Protein AF-A0A2E3K9A1-F1 (afdb_monomer_lite)

Secondary structure (DSSP, 8-state):
----HHHHHHHHS--TTS-HHHHHHHHHHHHHSHHHHHHHHHHHHHHHHHT---HHHHHHHHHHHHHHHHHTT-HHHHHHHHHHHHHHTTSS----------HHHHHHHHHHTT-

Foldseek 3Di:
DDPDLLVVQVVVDVCVVPDSVVSNVVSVVQCPPPVSVVVVVVVVVVVCVVVVCDLVNLLVVLVVQLVVCVVVVNVVSNVVSVVVNCVSVVVDDDDDDDPPPPPVVVVVVVVVVVD

Radius of gyration: 26.77 Å; chains: 1; bounding box: 48×58×58 Å

Structure (mmCIF, N/CA/C/O backbone):
data_AF-A0A2E3K9A1-F1
#
_entry.id   AF-A0A2E3K9A1-F1
#
loop_
_atom_site.group_PDB
_atom_site.id
_atom_site.type_symbol
_atom_site.label_atom_id
_atom_site.label_alt_id
_atom_site.label_comp_id
_atom_site.label_asym_id
_atom_site.label_entity_id
_atom_site.label_seq_id
_atom_site.pdbx_PDB_ins_code
_atom_site.Cartn_x
_atom_site.Cartn_y
_atom_site.Cartn_z
_atom_site.occupancy
_atom_site.B_iso_or_equiv
_atom_site.auth_seq_id
_atom_site.auth_comp_id
_atom_site.auth_asym_id
_atom_site.auth_atom_id
_atom_site.pdbx_PDB_model_num
ATOM 1 N N . MET A 1 1 ? -2.406 10.581 10.214 1.00 40.94 1 MET A N 1
ATOM 2 C CA . MET A 1 1 ? -3.550 10.561 11.155 1.00 40.94 1 MET A CA 1
ATOM 3 C C . MET A 1 1 ? -3.135 9.744 12.370 1.00 40.94 1 MET A C 1
ATOM 5 O O . MET A 1 1 ? -2.708 8.612 12.194 1.00 40.94 1 MET A O 1
ATOM 9 N N . SER A 1 2 ? -3.150 10.335 13.566 1.00 47.53 2 SER A N 1
ATOM 10 C CA . SER A 1 2 ? -2.743 9.660 14.808 1.00 47.53 2 SER A CA 1
ATOM 11 C C . SER A 1 2 ? -3.657 8.459 15.078 1.00 47.53 2 SER A C 1
ATOM 13 O O . SER A 1 2 ? -4.855 8.632 15.279 1.00 47.53 2 SER A O 1
ATOM 15 N N . GLY A 1 3 ? -3.100 7.243 15.084 1.00 62.97 3 GLY A N 1
ATOM 16 C CA . GLY A 1 3 ? -3.815 5.988 15.362 1.00 62.97 3 GLY A CA 1
ATOM 17 C C . GLY A 1 3 ? -4.190 5.782 16.836 1.00 62.97 3 GLY A C 1
ATOM 18 O O . GLY A 1 3 ? -4.457 4.658 17.249 1.00 62.97 3 GLY A O 1
ATOM 19 N N . ASN A 1 4 ? -4.173 6.842 17.649 1.00 80.19 4 ASN A N 1
ATOM 20 C CA . ASN A 1 4 ? -4.469 6.773 19.074 1.00 80.19 4 ASN A CA 1
ATOM 21 C C . ASN A 1 4 ? -5.933 7.153 19.344 1.00 80.19 4 ASN A C 1
ATOM 23 O O . ASN A 1 4 ? -6.317 8.317 19.205 1.00 80.19 4 ASN A O 1
ATOM 27 N N . ALA A 1 5 ? -6.724 6.185 19.811 1.00 81.31 5 ALA A N 1
ATOM 28 C CA . ALA A 1 5 ? -8.143 6.342 20.134 1.00 81.31 5 ALA A CA 1
ATOM 29 C C . ALA A 1 5 ? -8.436 7.524 21.073 1.00 81.31 5 ALA A C 1
ATOM 31 O O . ALA A 1 5 ? -9.435 8.223 20.920 1.00 81.31 5 ALA A O 1
ATOM 32 N N . SER A 1 6 ? -7.543 7.790 22.024 1.00 82.75 6 SER A N 1
ATOM 33 C CA . SER A 1 6 ? -7.703 8.885 22.982 1.00 82.75 6 SER A CA 1
ATOM 34 C C . SER A 1 6 ? -7.407 10.249 22.373 1.00 82.75 6 SER A C 1
ATOM 36 O O . SER A 1 6 ? -7.994 11.239 22.797 1.00 82.75 6 SER A O 1
ATOM 38 N N . SER A 1 7 ? -6.555 10.308 21.344 1.00 82.31 7 SER A N 1
ATOM 39 C CA . SER A 1 7 ? -6.368 11.533 20.559 1.00 82.31 7 SER A CA 1
ATOM 40 C C . SER A 1 7 ? -7.602 11.843 19.710 1.00 82.31 7 SER A C 1
ATOM 42 O O . SER A 1 7 ? -8.044 12.986 19.677 1.00 82.31 7 SER A O 1
ATOM 44 N N . SER A 1 8 ? -8.222 10.818 19.114 1.00 84.00 8 SER A N 1
ATOM 45 C CA . SER A 1 8 ? -9.474 10.967 18.365 1.00 84.00 8 SER A CA 1
ATOM 46 C C . SER A 1 8 ? -10.631 11.389 19.270 1.00 84.00 8 SER A C 1
ATOM 48 O O . SER A 1 8 ? -11.434 12.225 18.876 1.00 84.00 8 SER A O 1
ATOM 50 N N . TYR A 1 9 ? -10.688 10.863 20.498 1.00 84.88 9 TYR A N 1
ATOM 51 C CA . TYR A 1 9 ? -11.693 11.262 21.483 1.00 84.88 9 TYR A CA 1
ATOM 52 C C . TYR A 1 9 ? -11.583 12.746 21.856 1.00 84.88 9 TYR A C 1
ATOM 54 O O . TYR A 1 9 ? -12.587 13.447 21.825 1.00 84.88 9 TYR A O 1
ATOM 62 N N . ARG A 1 10 ? -10.370 13.242 22.148 1.00 87.75 10 ARG A N 1
ATOM 63 C CA . ARG A 1 10 ? -10.131 14.668 22.458 1.00 87.75 10 ARG A CA 1
ATOM 64 C C . ARG A 1 10 ? -10.454 15.601 21.294 1.00 87.75 10 ARG A C 1
ATOM 66 O O . ARG A 1 10 ? -10.823 16.738 21.523 1.00 87.75 10 ARG A O 1
ATOM 73 N N . ALA A 1 11 ? -10.277 15.136 20.059 1.00 85.69 11 ALA A N 1
ATOM 74 C CA . ALA A 1 11 ? -10.590 15.931 18.877 1.00 85.69 11 ALA A CA 1
ATOM 75 C C . ALA A 1 11 ? -12.101 16.009 18.596 1.00 85.69 11 ALA A C 1
ATOM 77 O O . ALA A 1 11 ? -12.556 16.968 17.984 1.00 85.69 11 ALA A O 1
ATOM 78 N N . ALA A 1 12 ? -12.868 14.991 18.999 1.00 85.44 12 ALA A N 1
ATOM 79 C CA . ALA A 1 12 ? -14.300 14.894 18.719 1.00 85.44 12 ALA A CA 1
ATOM 80 C C . ALA A 1 12 ? -15.191 15.438 19.849 1.00 85.44 12 ALA A C 1
ATOM 82 O O . ALA A 1 12 ? -16.342 15.785 19.595 1.00 85.44 12 ALA A O 1
ATOM 83 N N . TYR A 1 13 ? -14.681 15.486 21.081 1.00 83.12 13 TYR A N 1
ATOM 84 C CA . TYR A 1 13 ? -15.419 15.906 22.269 1.00 83.12 13 TYR A CA 1
ATOM 85 C C . TYR A 1 13 ? -14.639 16.963 23.043 1.00 83.12 13 TYR A C 1
ATOM 87 O O . TYR A 1 13 ? -13.414 16.882 23.127 1.00 83.12 13 TYR A O 1
ATOM 95 N N . ASP A 1 14 ? -15.359 17.891 23.674 1.00 82.38 14 ASP A N 1
ATOM 96 C CA . ASP A 1 14 ? -14.768 18.818 24.637 1.00 82.38 14 ASP A CA 1
ATOM 97 C C . ASP A 1 14 ? -14.258 18.037 25.860 1.00 82.38 14 ASP A C 1
ATOM 99 O O . ASP A 1 14 ? -15.018 17.580 26.717 1.00 82.38 14 ASP A O 1
ATOM 103 N N . ALA A 1 15 ? -12.949 17.801 25.871 1.00 83.81 15 ALA A N 1
ATOM 104 C CA . ALA A 1 15 ? -12.254 16.990 26.858 1.00 83.81 15 ALA A CA 1
ATOM 105 C C . ALA A 1 15 ? -11.214 17.801 27.647 1.00 83.81 15 ALA A C 1
ATOM 107 O O . ALA A 1 15 ? -10.395 17.197 28.344 1.00 83.81 15 ALA A O 1
ATOM 108 N N . GLU A 1 16 ? -11.231 19.138 27.554 1.00 79.62 16 GLU A N 1
ATOM 109 C CA . GLU A 1 16 ? -10.226 20.019 28.172 1.00 79.62 16 GLU A CA 1
ATOM 110 C C . GLU A 1 16 ? -10.180 19.867 29.698 1.00 79.62 16 GLU A C 1
ATOM 112 O O . GLU A 1 16 ? -9.107 19.837 30.297 1.00 79.62 16 GLU A O 1
ATOM 117 N N . ASN A 1 17 ? -11.341 19.649 30.318 1.00 85.44 17 ASN A N 1
ATOM 118 C CA . ASN A 1 17 ? -11.478 19.465 31.765 1.00 85.44 17 ASN A CA 1
ATOM 119 C C . ASN A 1 17 ? -11.505 17.986 32.206 1.00 85.44 17 ASN A C 1
ATOM 121 O O . ASN A 1 17 ? -11.736 17.680 33.378 1.00 85.44 17 ASN A O 1
ATOM 125 N N . MET A 1 18 ? -11.293 17.033 31.289 1.00 87.12 18 MET A N 1
ATOM 126 C CA . MET A 1 18 ? -11.345 15.601 31.598 1.00 87.12 18 MET A CA 1
ATOM 127 C C . MET A 1 18 ? -9.966 15.042 31.966 1.00 87.12 18 MET A C 1
ATOM 129 O O . MET A 1 18 ? -8.966 15.265 31.287 1.00 87.12 18 MET A O 1
ATOM 133 N N . LYS A 1 19 ? -9.910 14.198 33.004 1.00 89.38 19 LYS A N 1
ATOM 134 C CA . LYS A 1 19 ? -8.691 13.446 33.345 1.00 89.38 19 LYS A CA 1
ATOM 135 C C . LYS A 1 19 ? -8.319 12.481 32.214 1.00 89.38 19 LYS A C 1
ATOM 137 O O . LYS A 1 19 ? -9.185 11.819 31.637 1.00 89.38 19 LYS A O 1
ATOM 142 N N . ALA A 1 20 ? -7.019 12.313 31.962 1.00 86.25 20 ALA A N 1
ATOM 143 C CA . ALA A 1 20 ? -6.515 11.424 30.910 1.00 86.25 20 ALA A CA 1
ATOM 144 C C . ALA A 1 20 ? -7.041 9.982 31.036 1.00 86.25 20 ALA A C 1
ATOM 146 O O . ALA A 1 20 ? -7.449 9.393 30.038 1.00 86.25 20 ALA A O 1
ATOM 147 N N . SER A 1 21 ? -7.114 9.435 32.255 1.00 87.88 21 SER A N 1
ATOM 148 C CA . SER A 1 21 ? -7.667 8.096 32.510 1.00 87.88 21 SER A CA 1
ATOM 149 C C . SER A 1 21 ? -9.133 7.970 32.086 1.00 87.88 21 SER A C 1
ATOM 151 O O . SER A 1 21 ? -9.529 6.958 31.512 1.00 87.88 21 SER A O 1
ATOM 153 N N . THR A 1 22 ? -9.937 9.014 32.303 1.00 86.94 22 THR A N 1
ATOM 154 C CA . THR A 1 22 ? -11.344 9.052 31.886 1.00 86.94 22 THR A CA 1
ATOM 155 C C . THR A 1 22 ? -11.459 9.086 30.365 1.00 86.94 22 THR A C 1
ATOM 157 O O . THR A 1 22 ? -12.246 8.333 29.800 1.00 86.94 22 THR A O 1
ATOM 160 N N . ILE A 1 23 ? -10.627 9.888 29.693 1.00 88.50 23 ILE A N 1
ATOM 161 C CA . ILE A 1 23 ? -10.561 9.947 28.225 1.00 88.50 23 ILE A CA 1
ATOM 162 C C . ILE A 1 23 ? -10.202 8.574 27.641 1.00 88.50 23 ILE A C 1
ATOM 164 O O . ILE A 1 23 ? -10.839 8.125 26.691 1.00 88.50 23 ILE A O 1
ATOM 168 N N . HIS A 1 24 ? -9.213 7.880 28.215 1.00 88.25 24 HIS A N 1
ATOM 169 C CA . HIS A 1 24 ? -8.834 6.531 27.784 1.00 88.25 24 HIS A CA 1
ATOM 170 C C . HIS A 1 24 ? -9.993 5.533 27.929 1.00 88.25 24 HIS A C 1
ATOM 172 O O . HIS A 1 24 ? -10.315 4.835 26.966 1.00 88.25 24 HIS A O 1
ATOM 178 N N . SER A 1 25 ? -10.665 5.506 29.085 1.00 88.44 25 SER A N 1
ATOM 179 C CA . SER A 1 25 ? -11.804 4.610 29.322 1.00 88.44 25 SER A CA 1
ATOM 180 C C . SER A 1 25 ? -12.978 4.889 28.382 1.00 88.44 25 SER A C 1
ATOM 182 O O . SER A 1 25 ? -13.527 3.954 27.801 1.00 88.44 25 SER A 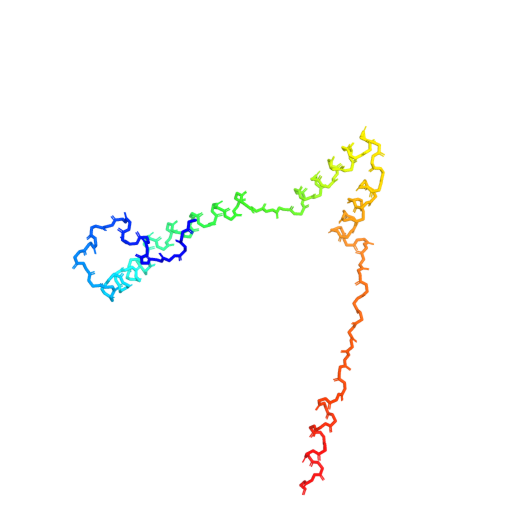O 1
ATOM 184 N N . ARG A 1 26 ? -13.333 6.163 28.172 1.00 87.50 26 ARG A N 1
ATOM 185 C CA . ARG A 1 26 ? -14.433 6.558 27.277 1.00 87.50 26 ARG A CA 1
ATOM 186 C C . ARG A 1 26 ? -14.123 6.286 25.809 1.00 87.50 26 ARG A C 1
ATOM 188 O O . ARG A 1 26 ? -14.980 5.787 25.084 1.00 87.50 26 ARG A O 1
ATOM 195 N N . ALA A 1 27 ? -12.889 6.535 25.375 1.00 86.75 27 ALA A N 1
ATOM 196 C CA . ALA A 1 27 ? -12.446 6.183 24.029 1.00 86.75 27 ALA A CA 1
ATOM 197 C C . ALA A 1 27 ? -12.544 4.667 23.782 1.00 86.75 27 ALA A C 1
ATOM 199 O O . ALA A 1 27 ? -13.025 4.235 22.735 1.00 86.75 27 ALA A O 1
ATOM 200 N N . HIS A 1 28 ? -12.138 3.852 24.761 1.00 87.75 28 HIS A N 1
ATOM 201 C CA . HIS A 1 28 ? -12.240 2.392 24.683 1.00 87.75 28 HIS A CA 1
ATOM 202 C C . HIS A 1 28 ? -13.691 1.902 24.648 1.00 87.75 28 HIS A C 1
ATOM 204 O O . HIS A 1 28 ? -14.031 1.009 23.873 1.00 87.75 28 HIS A O 1
ATOM 210 N N . GLU A 1 29 ? -14.558 2.503 25.461 1.00 89.62 29 GLU A N 1
ATOM 211 C CA . GLU A 1 29 ? -15.995 2.219 25.485 1.00 89.62 29 GLU A CA 1
ATOM 212 C C . GLU A 1 29 ? -16.646 2.493 24.118 1.00 89.62 29 GLU A C 1
ATOM 214 O O . GLU A 1 29 ? -17.326 1.624 23.566 1.00 89.62 29 GLU A O 1
ATOM 219 N N . LEU A 1 30 ? -16.354 3.648 23.511 1.00 87.75 30 LEU A N 1
ATOM 220 C CA . LEU A 1 30 ? -16.858 4.007 22.182 1.00 87.75 30 LEU A CA 1
ATOM 221 C C . LEU A 1 30 ? -16.380 3.047 21.089 1.00 87.75 30 LEU A C 1
ATOM 223 O O . LEU A 1 30 ? -17.168 2.657 20.229 1.00 87.75 30 LEU A O 1
ATOM 227 N N . LEU A 1 31 ? -15.122 2.603 21.134 1.00 85.81 31 LEU A N 1
ATOM 228 C CA . LEU A 1 31 ? -14.616 1.614 20.177 1.00 85.81 31 LEU A CA 1
ATOM 229 C C . LEU A 1 31 ? -15.298 0.244 20.309 1.00 85.81 31 LEU A C 1
ATOM 231 O O . LEU A 1 31 ? -15.406 -0.495 19.327 1.00 85.81 31 LEU A O 1
ATOM 235 N N . LYS A 1 32 ? -15.781 -0.109 21.505 1.00 86.62 32 LYS A N 1
ATOM 236 C CA . LYS A 1 32 ? -16.538 -1.348 21.738 1.00 86.62 32 LYS A CA 1
ATOM 237 C C . LYS A 1 32 ? -17.992 -1.255 21.291 1.00 86.62 32 LYS A C 1
ATOM 239 O O . LYS A 1 32 ? -18.616 -2.299 21.080 1.00 86.62 32 LYS A O 1
ATOM 244 N N . HIS A 1 33 ? -18.519 -0.046 21.114 1.00 90.88 33 HIS A N 1
ATOM 245 C CA . HIS A 1 33 ? -19.890 0.164 20.684 1.00 90.88 33 HIS A CA 1
ATOM 246 C C . HIS A 1 33 ? -20.121 -0.436 19.288 1.00 90.88 33 HIS A C 1
ATOM 248 O O . HIS A 1 33 ? -19.440 -0.095 18.317 1.00 90.88 33 HIS A O 1
ATOM 254 N N . GLY A 1 34 ? -21.102 -1.337 19.173 1.00 87.25 34 GLY A N 1
ATOM 255 C CA . GLY A 1 34 ? -21.286 -2.175 17.982 1.00 87.25 34 GLY A CA 1
ATOM 256 C C . GLY A 1 34 ? -21.407 -1.382 16.677 1.00 87.25 34 GLY A C 1
ATOM 257 O O . GLY A 1 34 ? -20.746 -1.717 15.696 1.00 87.25 34 GLY A O 1
ATOM 258 N N . LYS A 1 35 ? -22.172 -0.282 16.682 1.00 89.50 35 LYS A N 1
ATOM 259 C CA . LYS A 1 35 ? -22.357 0.584 15.501 1.00 89.50 35 LYS A CA 1
ATOM 260 C C . LYS A 1 35 ? -21.053 1.255 15.052 1.00 89.50 35 LYS A C 1
ATOM 262 O O . LYS A 1 35 ? -20.754 1.280 13.861 1.00 89.50 35 LYS A O 1
ATOM 267 N N . ILE A 1 36 ? -20.261 1.751 16.006 1.00 86.44 36 ILE A N 1
ATOM 268 C CA . ILE A 1 36 ? -18.987 2.433 15.734 1.00 86.44 36 ILE A CA 1
ATOM 269 C C . ILE A 1 36 ? -17.983 1.427 15.180 1.00 86.44 36 ILE A C 1
ATOM 271 O O . ILE A 1 36 ? -17.342 1.686 14.166 1.00 86.44 36 ILE A O 1
ATOM 275 N N . ARG A 1 37 ? -17.908 0.240 15.785 1.00 86.88 37 ARG A N 1
ATOM 276 C CA . ARG A 1 37 ? -17.016 -0.832 15.338 1.00 86.88 37 ARG A CA 1
ATOM 277 C C . ARG A 1 37 ? -17.317 -1.293 13.912 1.00 86.88 37 ARG A C 1
ATOM 279 O O . ARG A 1 37 ? -16.388 -1.498 13.136 1.00 86.88 37 ARG A O 1
ATOM 286 N N . VAL A 1 38 ? -18.596 -1.441 13.556 1.00 90.69 38 VAL A N 1
ATOM 287 C CA . VAL A 1 38 ? -19.001 -1.796 12.186 1.00 90.69 38 VAL A CA 1
ATOM 288 C C . VAL A 1 38 ? -18.606 -0.694 11.205 1.00 90.69 38 VAL A C 1
ATOM 290 O O . VAL A 1 38 ? -17.986 -0.993 10.187 1.00 90.69 38 VAL A O 1
ATOM 293 N N . ARG A 1 39 ? -18.887 0.577 11.523 1.00 89.62 39 ARG A N 1
ATOM 294 C CA . ARG A 1 39 ? -18.529 1.696 10.640 1.00 89.62 39 ARG A CA 1
ATOM 295 C C . ARG A 1 39 ? -17.018 1.843 10.472 1.00 89.62 39 ARG A C 1
ATOM 297 O O . ARG A 1 39 ? -16.546 2.062 9.360 1.00 89.62 39 ARG A O 1
ATOM 304 N N . LEU A 1 40 ? -16.259 1.681 11.554 1.00 87.00 40 LEU A N 1
ATOM 305 C CA . LEU A 1 40 ? -14.800 1.720 11.518 1.00 87.00 40 LEU A CA 1
ATOM 306 C C . LEU A 1 40 ? -14.242 0.614 10.619 1.00 87.00 40 LEU A C 1
ATOM 308 O O . LEU A 1 40 ? -13.359 0.882 9.811 1.00 87.00 40 LEU A O 1
ATOM 312 N N . ARG A 1 41 ? -14.788 -0.604 10.710 1.00 86.06 41 ARG A N 1
ATOM 313 C CA . ARG A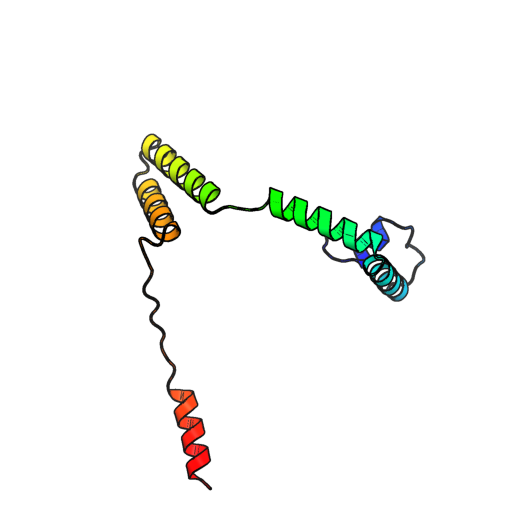 1 41 ? -14.397 -1.714 9.834 1.00 86.06 41 ARG A CA 1
ATOM 314 C C . ARG A 1 41 ? -14.685 -1.403 8.367 1.00 86.06 41 ARG A C 1
ATOM 316 O O . ARG A 1 41 ? -13.805 -1.599 7.544 1.00 86.06 41 ARG A O 1
ATOM 323 N N . GLN A 1 42 ? -15.863 -0.868 8.048 1.00 87.19 42 GLN A N 1
ATOM 324 C CA . GLN A 1 42 ? -16.200 -0.471 6.676 1.00 87.19 42 GLN A CA 1
ATOM 325 C C . GLN A 1 42 ? -15.208 0.552 6.116 1.00 87.19 42 GLN A C 1
ATOM 327 O O . GLN A 1 42 ? -14.683 0.347 5.032 1.00 87.19 42 GLN A O 1
ATOM 332 N N . LEU A 1 43 ? -14.888 1.604 6.877 1.00 86.25 43 LEU A N 1
ATOM 333 C CA . LEU A 1 43 ? -13.910 2.616 6.464 1.00 86.25 43 LEU A CA 1
ATOM 334 C C . LEU A 1 43 ? -12.503 2.031 6.295 1.00 86.25 43 LEU A C 1
ATOM 336 O O . LEU A 1 43 ? -11.784 2.392 5.364 1.00 86.25 43 LEU A O 1
ATOM 340 N N . GLN A 1 44 ? -12.099 1.123 7.187 1.00 84.62 44 GLN A N 1
ATOM 341 C CA . GLN A 1 44 ? -10.826 0.415 7.071 1.00 84.62 44 GLN A CA 1
ATOM 342 C C . GLN A 1 44 ? -10.799 -0.490 5.842 1.00 84.62 44 GLN A C 1
ATOM 344 O O . GLN A 1 44 ? -9.773 -0.560 5.179 1.00 84.62 44 GLN A O 1
ATOM 349 N N . ASP A 1 45 ? -11.906 -1.155 5.522 1.00 83.81 45 ASP A N 1
ATOM 350 C CA . ASP A 1 45 ? -12.021 -2.021 4.355 1.00 83.81 45 ASP A CA 1
ATOM 351 C C . ASP A 1 45 ? -12.075 -1.207 3.056 1.00 83.81 45 ASP A C 1
ATOM 353 O O . ASP A 1 45 ? -11.415 -1.579 2.094 1.00 83.81 45 ASP A O 1
ATOM 357 N N . GLU A 1 46 ? -12.776 -0.072 3.024 1.00 83.00 46 GLU A N 1
ATOM 358 C CA . GLU A 1 46 ? -12.755 0.894 1.915 1.00 83.00 46 GLU A CA 1
ATOM 359 C C . GLU A 1 46 ? -11.343 1.443 1.692 1.00 83.00 46 GLU A C 1
ATOM 361 O O . GLU A 1 46 ? -10.823 1.388 0.581 1.00 83.00 46 GLU A O 1
ATOM 366 N N . THR A 1 47 ? -10.674 1.895 2.757 1.00 77.56 47 THR A N 1
ATOM 367 C CA . THR A 1 47 ? -9.285 2.373 2.677 1.00 77.56 47 THR A CA 1
ATOM 368 C C . THR A 1 47 ? -8.350 1.251 2.238 1.00 77.56 47 THR A C 1
ATOM 370 O O . THR A 1 47 ? -7.469 1.474 1.412 1.00 77.56 47 THR A O 1
ATOM 373 N N . ARG A 1 48 ? -8.547 0.028 2.748 1.00 75.62 48 ARG A N 1
ATOM 374 C CA . ARG A 1 48 ? -7.760 -1.142 2.349 1.00 75.62 48 ARG A CA 1
ATOM 375 C C . ARG A 1 48 ? -7.978 -1.474 0.881 1.00 75.62 48 ARG A C 1
ATOM 377 O O . ARG A 1 48 ? -6.995 -1.796 0.241 1.00 75.62 48 ARG A O 1
ATOM 384 N N . ARG A 1 49 ? -9.209 -1.389 0.364 1.00 76.06 49 ARG A N 1
ATOM 385 C CA . ARG A 1 49 ? -9.549 -1.599 -1.055 1.00 76.06 49 ARG A CA 1
ATOM 386 C C . ARG A 1 49 ? -8.933 -0.525 -1.946 1.00 76.06 49 ARG A C 1
ATOM 388 O O . ARG A 1 49 ? -8.320 -0.860 -2.949 1.00 76.06 49 ARG A O 1
ATOM 395 N N . ASN A 1 50 ? -9.045 0.744 -1.561 1.00 71.88 50 ASN A N 1
ATOM 396 C CA . ASN A 1 50 ? -8.483 1.863 -2.323 1.00 71.88 50 ASN A CA 1
ATOM 397 C C . ASN A 1 50 ? -6.952 1.830 -2.341 1.00 71.88 50 ASN A C 1
ATOM 399 O O . ASN A 1 50 ? -6.338 2.155 -3.349 1.00 71.88 50 ASN A O 1
ATOM 403 N N . ASN A 1 51 ? -6.344 1.398 -1.236 1.00 71.06 51 ASN A N 1
ATOM 404 C CA . ASN A 1 51 ? -4.899 1.232 -1.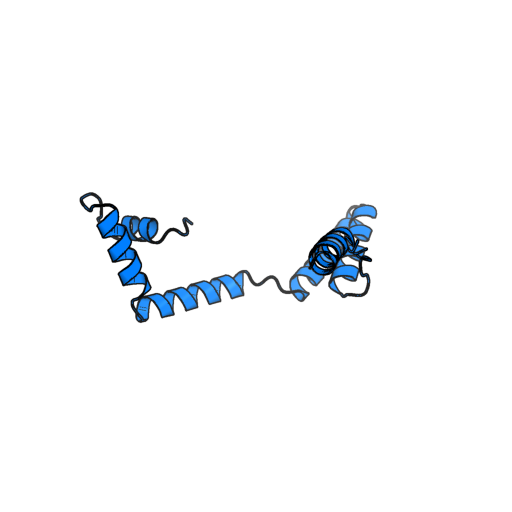114 1.00 71.06 51 ASN A CA 1
ATOM 405 C C . ASN A 1 51 ? -4.466 -0.216 -1.390 1.00 71.06 51 ASN A C 1
ATOM 407 O O . ASN A 1 51 ? -3.359 -0.609 -1.011 1.00 71.06 51 ASN A O 1
ATOM 411 N N . GLN A 1 52 ? -5.338 -1.038 -1.985 1.00 75.38 52 GLN A N 1
ATOM 412 C CA . GLN A 1 52 ? -5.020 -2.424 -2.284 1.00 75.38 52 GLN A CA 1
ATOM 413 C C . GLN A 1 52 ? -4.094 -2.439 -3.487 1.00 75.38 52 GLN A C 1
ATOM 415 O O . GLN A 1 52 ? -4.540 -2.452 -4.629 1.00 75.38 52 GLN A O 1
ATOM 420 N N . ILE A 1 53 ? -2.794 -2.470 -3.221 1.00 78.62 53 ILE A N 1
ATOM 421 C CA . ILE A 1 53 ? -1.812 -2.675 -4.274 1.00 78.62 53 ILE A CA 1
ATOM 422 C C . ILE A 1 53 ? -1.958 -4.120 -4.748 1.00 78.62 53 ILE A C 1
ATOM 424 O O . ILE A 1 53 ? -1.653 -5.072 -4.025 1.00 78.62 53 ILE A O 1
ATOM 428 N N . THR A 1 54 ? -2.464 -4.286 -5.965 1.00 84.88 54 THR A N 1
ATOM 429 C CA . THR A 1 54 ? -2.611 -5.609 -6.580 1.00 84.88 54 THR A CA 1
ATOM 430 C C . THR A 1 54 ? -1.342 -5.994 -7.335 1.00 84.88 54 THR A C 1
ATOM 432 O O . THR A 1 54 ? -0.623 -5.141 -7.856 1.00 84.88 54 THR A O 1
ATOM 435 N N . VAL A 1 55 ? -1.070 -7.298 -7.447 1.00 83.88 55 VAL A N 1
ATOM 436 C CA . VAL A 1 55 ? 0.051 -7.814 -8.261 1.00 83.88 55 VAL A CA 1
ATOM 437 C C . VAL A 1 55 ? -0.038 -7.298 -9.700 1.00 83.88 55 VAL A C 1
ATOM 439 O O . VAL A 1 55 ? 0.963 -6.914 -10.296 1.00 83.88 55 VAL A O 1
ATOM 442 N N . ASP A 1 56 ? -1.252 -7.234 -10.236 1.00 86.31 56 ASP A N 1
ATOM 443 C CA . ASP A 1 56 ? -1.555 -6.733 -11.573 1.00 86.31 56 ASP A CA 1
ATOM 444 C C . ASP A 1 56 ? -1.274 -5.222 -11.724 1.00 86.31 56 ASP A C 1
ATOM 446 O O . ASP A 1 56 ? -0.701 -4.782 -12.724 1.00 86.31 56 ASP A O 1
ATOM 450 N N . GLU A 1 57 ? -1.574 -4.416 -10.704 1.00 89.38 57 GLU A N 1
ATOM 451 C CA . GLU A 1 57 ? -1.197 -3.001 -10.671 1.00 89.38 57 GLU A CA 1
ATOM 452 C C . GLU A 1 57 ? 0.321 -2.800 -10.650 1.00 89.38 57 GLU A C 1
ATOM 454 O O . GLU A 1 57 ? 0.839 -2.004 -11.442 1.00 89.38 57 GLU A O 1
ATOM 459 N N . ILE A 1 58 ? 1.042 -3.554 -9.814 1.00 90.38 58 ILE A N 1
ATOM 460 C CA . ILE A 1 58 ? 2.512 -3.519 -9.778 1.00 90.38 58 ILE A CA 1
ATOM 461 C C . ILE A 1 58 ? 3.072 -3.947 -11.137 1.00 90.38 58 ILE A C 1
ATOM 463 O O . ILE A 1 58 ? 3.937 -3.267 -11.687 1.00 90.38 58 ILE A O 1
ATOM 467 N N . ALA A 1 59 ? 2.551 -5.027 -11.723 1.00 92.06 59 ALA A N 1
ATOM 468 C CA . ALA A 1 59 ? 2.988 -5.520 -13.024 1.00 92.06 59 ALA A CA 1
ATOM 469 C C . ALA A 1 59 ? 2.787 -4.471 -14.130 1.00 92.06 59 ALA A C 1
ATOM 471 O O . ALA A 1 59 ? 3.687 -4.244 -14.942 1.00 92.06 59 ALA A O 1
ATOM 472 N N . ARG A 1 60 ? 1.639 -3.778 -14.152 1.00 93.44 60 ARG A N 1
ATOM 473 C CA . ARG A 1 60 ? 1.415 -2.636 -15.055 1.00 93.44 60 ARG A CA 1
ATOM 474 C C . ARG A 1 60 ? 2.399 -1.499 -14.798 1.00 93.44 60 ARG A C 1
ATOM 476 O O . ARG A 1 60 ? 2.923 -0.935 -15.756 1.00 93.44 60 ARG A O 1
ATOM 483 N N . GLY A 1 61 ? 2.639 -1.154 -13.535 1.00 93.69 61 GLY A N 1
ATOM 484 C CA . GLY A 1 61 ? 3.597 -0.121 -13.146 1.00 93.69 61 GLY A CA 1
ATOM 485 C C . GLY A 1 61 ? 5.004 -0.416 -13.659 1.00 93.69 61 GLY A C 1
ATOM 486 O O . GLY A 1 61 ? 5.604 0.432 -14.316 1.00 93.69 61 GLY A O 1
ATOM 487 N N . LEU A 1 62 ? 5.485 -1.644 -13.453 1.00 94.38 62 LEU A N 1
ATOM 488 C CA . LEU A 1 62 ? 6.790 -2.100 -13.932 1.00 94.38 62 LEU A CA 1
ATOM 489 C C . LEU A 1 62 ? 6.879 -2.076 -15.462 1.00 94.38 62 LEU A C 1
ATOM 491 O O . LEU A 1 62 ? 7.860 -1.572 -15.999 1.00 94.38 62 LEU A O 1
ATOM 495 N N . ARG A 1 63 ? 5.838 -2.515 -16.184 1.00 93.88 63 ARG A N 1
ATOM 496 C CA . ARG A 1 63 ? 5.799 -2.419 -17.658 1.00 93.88 63 ARG A CA 1
ATOM 497 C C . ARG A 1 63 ? 5.870 -0.976 -18.161 1.00 93.88 63 ARG A C 1
ATOM 499 O O . ARG A 1 63 ? 6.570 -0.703 -19.133 1.00 93.88 63 ARG A O 1
ATOM 506 N N . ARG A 1 64 ? 5.184 -0.038 -17.498 1.00 94.75 64 ARG A N 1
ATOM 507 C CA . ARG A 1 64 ? 5.295 1.394 -17.828 1.00 94.75 64 ARG A CA 1
ATOM 508 C C . ARG A 1 64 ? 6.693 1.935 -17.543 1.00 94.75 64 ARG A C 1
ATOM 510 O O . ARG A 1 64 ? 7.201 2.705 -18.350 1.00 94.75 64 ARG A O 1
ATOM 517 N N . ALA A 1 65 ? 7.308 1.526 -16.433 1.00 93.25 65 ALA A N 1
ATOM 518 C CA . ALA A 1 65 ? 8.669 1.923 -16.085 1.00 93.25 65 ALA A CA 1
ATOM 519 C C . ALA A 1 65 ? 9.688 1.428 -17.122 1.00 93.25 65 ALA A C 1
ATOM 521 O O . ALA A 1 65 ? 10.554 2.201 -17.514 1.00 93.25 65 ALA A O 1
ATOM 522 N N . ILE A 1 66 ? 9.532 0.196 -17.625 1.00 93.69 66 ILE A N 1
ATOM 523 C CA . ILE A 1 66 ? 10.337 -0.339 -18.735 1.00 93.69 66 ILE A CA 1
ATOM 524 C C . ILE A 1 66 ? 10.189 0.563 -19.963 1.00 93.69 66 ILE A C 1
ATOM 526 O O . ILE A 1 66 ? 11.171 1.147 -20.401 1.00 93.69 66 ILE A O 1
ATOM 530 N N . SER A 1 67 ? 8.961 0.779 -20.448 1.00 93.75 67 SER A N 1
ATOM 531 C CA . SER A 1 67 ? 8.732 1.607 -21.643 1.00 93.75 67 SER A CA 1
ATOM 532 C C . SER A 1 67 ? 9.235 3.050 -21.482 1.00 93.7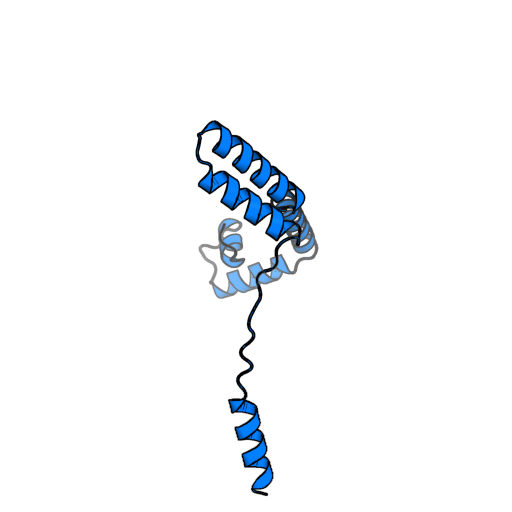5 67 SER A C 1
ATOM 534 O O . SER A 1 67 ? 9.741 3.645 -22.432 1.00 93.75 67 SER A O 1
ATOM 536 N N . GLY A 1 68 ? 9.115 3.632 -20.284 1.00 93.81 68 GLY A N 1
ATOM 537 C CA . GLY A 1 68 ? 9.661 4.955 -19.981 1.00 93.81 68 GLY A CA 1
ATOM 538 C C . GLY A 1 68 ? 11.190 4.977 -20.006 1.00 93.81 68 GLY A C 1
ATOM 539 O O . GLY A 1 68 ? 11.778 5.849 -20.639 1.00 93.81 68 GLY A O 1
ATOM 540 N N . ALA A 1 69 ? 11.830 3.990 -19.379 1.00 93.44 69 ALA A N 1
ATOM 541 C CA . ALA A 1 69 ? 13.282 3.864 -19.341 1.00 93.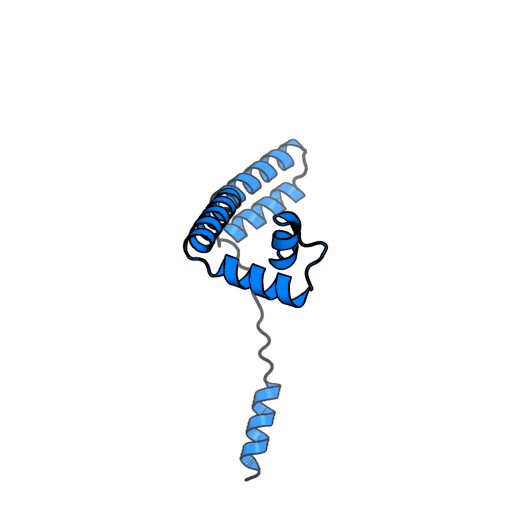44 69 ALA A CA 1
ATOM 542 C C . ALA A 1 69 ? 13.883 3.628 -20.737 1.00 93.44 69 ALA A C 1
ATOM 544 O O . ALA A 1 69 ? 14.898 4.237 -21.066 1.00 93.44 69 ALA A O 1
ATOM 545 N N . GLU A 1 70 ? 13.231 2.826 -21.584 1.00 91.31 70 GLU A N 1
ATOM 546 C CA . GLU A 1 70 ? 13.626 2.613 -22.984 1.00 91.31 70 GLU A CA 1
ATOM 547 C C . GLU A 1 70 ? 13.577 3.918 -23.789 1.00 91.31 70 GLU A C 1
ATOM 549 O O . GLU A 1 70 ? 14.540 4.265 -24.472 1.00 91.31 70 GLU A O 1
ATOM 554 N N . LYS A 1 71 ? 12.491 4.694 -23.653 1.00 92.19 71 LYS A N 1
ATOM 555 C CA . LYS A 1 71 ? 12.347 6.003 -24.318 1.00 92.19 71 LYS A CA 1
ATOM 556 C C . LYS A 1 71 ? 13.395 7.017 -23.864 1.00 92.19 71 LYS A C 1
ATOM 558 O O . LYS A 1 71 ? 13.817 7.851 -24.657 1.00 92.19 71 LYS A O 1
ATOM 563 N N . SER A 1 72 ? 13.815 6.952 -22.603 1.00 90.50 72 SER A N 1
ATOM 564 C CA . SER A 1 72 ? 14.870 7.804 -22.044 1.00 90.50 72 SER A CA 1
ATOM 565 C C . SER A 1 72 ? 16.288 7.266 -22.285 1.00 90.50 72 SER A C 1
ATOM 567 O O . SER A 1 72 ? 17.244 7.864 -21.797 1.00 90.50 72 SER A O 1
ATOM 569 N N . GLY A 1 73 ? 16.444 6.141 -22.994 1.00 92.00 73 GLY A N 1
ATOM 570 C CA . GLY A 1 73 ? 17.741 5.502 -23.247 1.00 92.00 73 GLY A CA 1
ATOM 571 C C . GLY A 1 73 ? 18.404 4.893 -22.003 1.00 92.00 73 GLY A C 1
ATOM 572 O O . GLY A 1 73 ? 19.583 4.544 -22.034 1.00 92.00 73 GLY A O 1
ATOM 573 N N . GLN A 1 74 ? 17.670 4.753 -20.897 1.00 91.19 74 GLN A N 1
ATOM 574 C CA . GLN A 1 74 ? 18.154 4.199 -19.632 1.00 91.19 74 GLN A CA 1
ATOM 575 C C . GLN A 1 74 ? 17.927 2.685 -19.572 1.00 91.19 74 GLN A C 1
ATOM 577 O O . GLN A 1 74 ? 17.117 2.168 -18.799 1.00 91.19 74 GLN A O 1
ATOM 582 N N . TRP A 1 75 ? 18.680 1.945 -20.381 1.00 90.06 75 TRP A N 1
ATOM 583 C CA . TRP A 1 75 ? 18.526 0.492 -20.510 1.00 90.06 75 TRP A CA 1
ATOM 584 C C . TRP A 1 75 ? 18.790 -0.279 -19.209 1.00 90.06 75 TRP A C 1
ATOM 586 O O . TRP A 1 75 ? 18.122 -1.274 -18.938 1.00 90.06 75 TRP A O 1
ATOM 596 N N . SER A 1 76 ? 19.700 0.196 -18.353 1.00 91.56 76 SER A N 1
ATOM 597 C CA . SER A 1 76 ? 19.972 -0.425 -17.046 1.00 91.56 76 SER A CA 1
ATOM 598 C C . SER A 1 76 ? 18.749 -0.409 -16.118 1.00 91.56 76 SER A C 1
ATOM 600 O O . SER A 1 76 ? 18.469 -1.399 -15.433 1.00 91.56 76 SER A O 1
ATOM 602 N N . ALA A 1 77 ? 17.977 0.681 -16.129 1.00 89.94 77 ALA A N 1
ATOM 603 C CA . ALA A 1 77 ? 16.728 0.795 -15.384 1.00 89.94 77 ALA A CA 1
ATOM 604 C C . ALA A 1 77 ? 15.630 -0.108 -15.977 1.00 89.94 77 ALA A C 1
ATOM 606 O O . ALA A 1 77 ? 14.917 -0.775 -15.224 1.00 89.94 77 ALA A O 1
ATOM 607 N N . ALA A 1 78 ? 15.543 -0.205 -17.310 1.00 91.75 78 ALA A N 1
ATOM 608 C CA . ALA A 1 78 ? 14.603 -1.097 -17.997 1.00 91.75 78 ALA A CA 1
ATOM 609 C C . ALA A 1 78 ? 14.865 -2.580 -17.673 1.00 91.75 78 ALA A C 1
ATOM 611 O O . ALA A 1 78 ? 13.940 -3.327 -17.341 1.00 91.75 78 ALA A O 1
ATOM 612 N N . VAL A 1 79 ? 16.132 -3.005 -17.687 1.00 92.25 79 VAL A N 1
ATOM 613 C CA . VAL A 1 79 ? 16.535 -4.367 -17.299 1.00 92.25 79 VAL A CA 1
ATOM 614 C C . VAL A 1 79 ? 16.200 -4.632 -15.831 1.00 92.25 79 VAL A C 1
ATOM 616 O O . VAL A 1 79 ? 15.614 -5.665 -15.512 1.00 92.25 79 VAL A O 1
ATOM 619 N N . SER A 1 80 ? 16.490 -3.685 -14.937 1.00 93.06 80 SER A N 1
ATOM 620 C CA . SER A 1 80 ? 16.194 -3.832 -13.505 1.00 93.06 80 SER A CA 1
ATOM 621 C C . SER A 1 80 ? 14.691 -3.989 -13.239 1.00 93.06 80 SER A C 1
ATOM 623 O O . SER A 1 80 ? 14.280 -4.867 -12.478 1.00 93.06 80 SER A O 1
ATOM 625 N N . ALA A 1 81 ? 13.855 -3.194 -13.913 1.00 92.56 81 ALA A N 1
ATOM 626 C CA . ALA A 1 81 ? 12.400 -3.314 -13.839 1.00 92.56 81 ALA A CA 1
ATOM 627 C C . ALA A 1 81 ? 11.888 -4.635 -14.445 1.00 92.56 81 ALA A C 1
ATOM 629 O O . ALA A 1 81 ? 10.951 -5.233 -13.916 1.00 92.56 81 ALA A O 1
ATOM 630 N N . SER A 1 82 ? 12.530 -5.130 -15.507 1.00 90.50 82 SER A N 1
ATOM 631 C CA . SER A 1 82 ? 12.217 -6.429 -16.120 1.00 90.50 82 SER A CA 1
ATOM 632 C C . SER A 1 82 ? 12.535 -7.596 -15.185 1.00 90.50 82 SER A C 1
ATOM 634 O O . SER A 1 82 ? 11.721 -8.505 -15.030 1.00 90.50 82 SER A O 1
ATOM 636 N N . VAL A 1 83 ? 13.673 -7.544 -14.486 1.00 92.56 83 VAL A N 1
ATOM 637 C CA . VAL A 1 83 ? 14.023 -8.518 -13.442 1.00 92.56 83 VAL A CA 1
ATOM 638 C C . VAL A 1 83 ? 13.020 -8.458 -12.291 1.00 92.56 83 VAL A C 1
ATOM 640 O O . VAL A 1 83 ? 12.564 -9.501 -11.827 1.00 92.56 83 VAL A O 1
ATOM 643 N N . ALA A 1 84 ? 12.621 -7.262 -11.849 1.00 92.19 84 ALA A N 1
ATOM 644 C CA . ALA A 1 84 ? 11.594 -7.113 -10.819 1.00 92.19 84 ALA A CA 1
ATOM 645 C C . ALA A 1 84 ? 10.249 -7.722 -11.253 1.00 92.19 84 ALA A C 1
ATOM 647 O O . ALA A 1 84 ? 9.588 -8.383 -10.453 1.00 92.19 84 ALA A O 1
ATOM 648 N N . LEU A 1 85 ? 9.871 -7.569 -12.526 1.00 91.88 85 LEU A N 1
ATOM 649 C CA . LEU A 1 85 ? 8.669 -8.183 -13.089 1.00 91.88 85 LEU A CA 1
ATOM 650 C C . LEU A 1 85 ? 8.779 -9.717 -13.137 1.00 91.88 85 LEU A C 1
ATOM 652 O O . LEU A 1 85 ? 7.824 -10.408 -12.789 1.00 91.88 85 LEU A O 1
ATOM 656 N N . ALA A 1 86 ? 9.944 -10.256 -13.507 1.00 90.31 86 ALA A N 1
ATOM 657 C CA . ALA A 1 86 ? 10.201 -11.697 -13.506 1.00 90.31 86 ALA A CA 1
ATOM 658 C C . ALA A 1 86 ? 10.174 -12.295 -12.088 1.00 90.31 86 ALA A C 1
ATOM 660 O O . ALA A 1 86 ? 9.609 -13.371 -11.887 1.00 90.31 86 ALA A O 1
ATOM 661 N N . LYS A 1 87 ? 10.719 -11.578 -11.094 1.00 90.25 87 LYS A N 1
ATOM 662 C CA . LYS A 1 87 ? 10.619 -11.939 -9.670 1.00 90.25 87 LYS A CA 1
ATOM 663 C C . LYS A 1 87 ? 9.164 -11.914 -9.192 1.00 90.25 87 LYS A C 1
ATOM 665 O O . LYS A 1 87 ? 8.720 -12.862 -8.554 1.00 90.25 87 LYS A O 1
ATOM 670 N N . LEU A 1 88 ? 8.402 -10.874 -9.550 1.00 89.19 88 LEU A N 1
ATOM 671 C CA . LEU A 1 88 ? 6.977 -10.759 -9.215 1.00 89.19 88 LEU A CA 1
ATOM 672 C C . LEU A 1 88 ? 6.151 -11.918 -9.796 1.00 89.19 88 LEU A C 1
ATOM 674 O O . LEU A 1 88 ? 5.249 -12.420 -9.133 1.00 89.19 88 LEU A O 1
ATOM 678 N N . GLY A 1 89 ? 6.474 -12.354 -11.017 1.00 86.94 89 GLY A N 1
ATOM 679 C CA . GLY A 1 89 ? 5.833 -13.491 -11.682 1.00 86.94 89 GLY A CA 1
ATOM 680 C C . GLY A 1 89 ? 6.322 -14.871 -11.227 1.00 86.94 89 GLY A C 1
ATOM 681 O O . GLY A 1 89 ? 5.867 -15.869 -11.775 1.00 86.94 89 GLY A O 1
ATOM 682 N N . GLY A 1 90 ? 7.259 -14.951 -10.276 1.00 86.25 90 GLY A N 1
ATOM 683 C CA . GLY A 1 90 ? 7.827 -16.218 -9.799 1.00 86.25 90 GLY A CA 1
ATOM 684 C C . GLY A 1 90 ? 8.754 -16.926 -10.796 1.00 86.25 90 GLY A C 1
ATOM 685 O O . GLY A 1 90 ? 9.157 -18.059 -10.551 1.00 86.25 90 GLY A O 1
ATOM 686 N N . LEU A 1 91 ? 9.119 -16.271 -11.902 1.00 84.69 91 LEU A N 1
ATOM 687 C CA . LEU A 1 91 ? 10.000 -16.821 -12.941 1.00 84.69 91 LEU A CA 1
ATOM 688 C C . LEU A 1 91 ? 11.484 -16.732 -12.553 1.00 84.69 91 LEU A C 1
ATOM 690 O O . LEU A 1 91 ? 12.316 -17.456 -13.093 1.00 84.69 91 LEU A O 1
ATOM 694 N N . MET A 1 92 ? 11.818 -15.856 -11.602 1.00 73.44 92 MET A N 1
ATOM 695 C CA . MET A 1 92 ? 13.143 -15.747 -10.995 1.00 73.44 92 MET A CA 1
ATOM 696 C C . MET A 1 92 ? 13.011 -15.815 -9.474 1.00 73.44 92 MET A C 1
ATOM 698 O O . MET A 1 92 ? 12.380 -14.951 -8.870 1.00 73.44 92 MET A O 1
ATOM 702 N N . SER A 1 93 ? 13.631 -16.819 -8.853 1.00 66.88 93 SER A N 1
ATOM 703 C CA . SER A 1 93 ? 13.700 -16.956 -7.394 1.00 66.88 93 SER A CA 1
ATOM 704 C C . SER A 1 93 ? 15.128 -16.736 -6.904 1.00 66.88 93 SER A C 1
ATOM 706 O O . SER A 1 93 ? 16.087 -17.218 -7.508 1.00 66.88 93 SER A O 1
ATOM 708 N N . GLU A 1 94 ? 15.274 -15.995 -5.808 1.00 62.03 94 GLU A N 1
ATOM 709 C CA . GLU A 1 94 ? 16.554 -15.818 -5.128 1.00 62.03 94 GLU A CA 1
ATOM 710 C C . GLU A 1 94 ? 16.808 -17.037 -4.235 1.00 62.03 94 GLU A C 1
ATOM 712 O O . GLU A 1 94 ? 16.020 -17.348 -3.339 1.00 62.03 94 GLU A O 1
ATOM 717 N N . LYS A 1 95 ? 17.910 -17.753 -4.481 1.00 61.03 95 LYS A N 1
ATOM 718 C CA . LYS A 1 95 ? 18.342 -18.865 -3.628 1.00 61.03 95 LYS A CA 1
ATOM 719 C C . LYS A 1 95 ? 18.628 -18.317 -2.226 1.00 61.03 95 LYS A C 1
ATOM 721 O O . LYS A 1 95 ? 19.621 -17.624 -2.025 1.00 61.03 95 LYS A O 1
ATOM 726 N N . ARG A 1 96 ? 17.782 -18.643 -1.246 1.00 56.94 96 ARG A N 1
ATOM 727 C CA . ARG A 1 96 ? 18.093 -18.427 0.172 1.00 56.94 96 ARG A CA 1
ATOM 728 C C . ARG A 1 96 ? 18.933 -19.592 0.676 1.00 56.94 96 ARG A C 1
ATOM 730 O O . ARG A 1 96 ? 18.428 -20.701 0.823 1.00 56.94 96 ARG A O 1
ATOM 737 N N . SER A 1 97 ? 20.207 -19.341 0.950 1.00 41.81 97 SER A N 1
ATOM 738 C CA . SER A 1 97 ? 21.020 -20.217 1.789 1.00 41.81 97 SER A CA 1
ATOM 739 C C . SER A 1 97 ? 20.533 -20.078 3.231 1.00 41.81 97 SER A C 1
ATOM 741 O O . SER A 1 97 ? 20.721 -19.039 3.859 1.00 41.81 97 SER A O 1
ATOM 743 N N . MET A 1 98 ? 19.855 -21.102 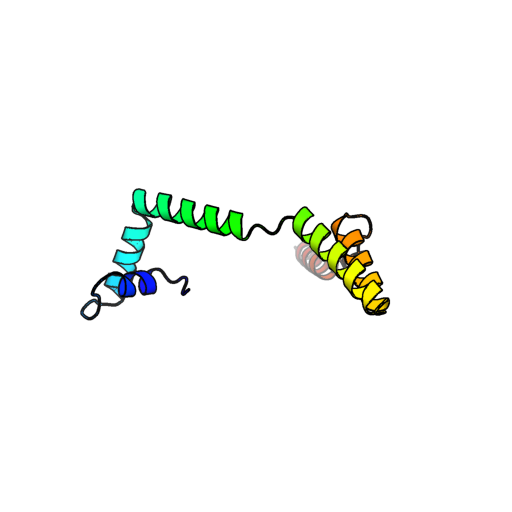3.744 1.00 55.69 98 MET A N 1
ATOM 744 C CA . MET A 1 98 ? 19.641 -21.232 5.182 1.00 55.69 98 MET A CA 1
ATOM 745 C C . MET A 1 98 ? 20.907 -21.829 5.787 1.00 55.69 98 MET A C 1
ATOM 747 O O . MET A 1 98 ? 21.189 -23.009 5.590 1.00 55.69 98 MET A O 1
ATOM 751 N N . GLU A 1 99 ? 21.666 -21.021 6.522 1.00 60.22 99 GLU A N 1
ATOM 752 C CA . GLU A 1 99 ? 22.634 -21.562 7.470 1.00 60.22 99 GLU A CA 1
ATOM 753 C C . GLU A 1 99 ? 21.856 -22.075 8.680 1.00 60.22 99 GLU A C 1
ATOM 755 O O . GLU A 1 99 ? 21.371 -21.309 9.512 1.00 60.22 99 GLU A O 1
ATOM 760 N N . ILE A 1 100 ? 21.673 -23.393 8.747 1.00 64.81 100 ILE A N 1
ATOM 761 C CA . ILE A 1 100 ? 21.153 -24.036 9.951 1.00 64.81 100 ILE A CA 1
ATOM 762 C C . ILE A 1 100 ? 22.299 -24.045 10.963 1.00 64.81 100 ILE A C 1
ATOM 764 O O . ILE A 1 100 ? 23.222 -24.854 10.867 1.00 64.81 100 ILE A O 1
ATOM 768 N N . SER A 1 101 ? 22.236 -23.130 11.928 1.00 54.78 101 SER A N 1
ATOM 769 C CA . SER A 1 101 ? 23.087 -23.133 13.116 1.00 54.78 101 SER A CA 1
ATOM 770 C C . SER A 1 101 ? 22.917 -24.462 13.868 1.00 54.78 101 SER A C 1
ATOM 772 O O . SER A 1 101 ? 21.929 -24.685 14.562 1.00 54.78 101 SER A O 1
ATOM 774 N N . HIS A 1 102 ? 23.878 -25.374 13.715 1.00 60.94 102 HIS A N 1
ATOM 775 C CA . HIS A 1 102 ? 23.892 -26.682 14.386 1.00 60.94 102 HIS A CA 1
ATOM 776 C C . HIS A 1 102 ? 24.350 -26.607 15.860 1.00 60.94 102 HIS A C 1
ATOM 778 O O . HIS A 1 102 ? 24.459 -27.635 16.530 1.00 60.94 102 HIS A O 1
ATOM 784 N N . SER A 1 103 ? 24.659 -25.412 16.380 1.00 62.12 103 SER A N 1
ATOM 785 C CA . SER A 1 103 ? 25.294 -25.241 17.695 1.00 62.12 103 SER A CA 1
ATOM 786 C C . SER A 1 103 ? 24.319 -25.406 18.866 1.00 62.12 103 SER A C 1
ATOM 788 O O . SER A 1 103 ? 24.700 -25.943 19.907 1.00 62.12 103 SER A O 1
ATOM 790 N N . GLU A 1 104 ? 23.051 -25.027 18.691 1.00 61.75 104 GLU A N 1
ATOM 791 C CA . GLU A 1 104 ? 22.036 -25.083 19.753 1.00 61.75 104 GLU A CA 1
ATOM 792 C C . GLU A 1 104 ? 21.604 -26.525 20.066 1.00 61.75 104 GLU A C 1
ATOM 794 O O . GLU A 1 104 ? 21.437 -26.895 21.230 1.00 61.75 104 GLU A O 1
ATOM 799 N N . HIS A 1 105 ? 21.526 -27.386 19.044 1.00 62.50 105 HIS A N 1
ATOM 800 C CA . HIS A 1 105 ? 21.185 -28.802 19.217 1.00 62.50 105 HIS A CA 1
ATOM 801 C C . HIS A 1 105 ? 22.276 -29.593 19.956 1.00 62.50 105 HIS A C 1
ATOM 803 O O . HIS A 1 105 ? 21.968 -30.475 20.761 1.00 62.50 105 HIS A O 1
ATOM 809 N N . LEU A 1 106 ? 23.553 -29.265 19.730 1.00 65.94 106 LEU A N 1
ATOM 810 C CA . LEU A 1 106 ? 24.672 -29.966 20.367 1.00 65.94 106 LEU A CA 1
ATOM 811 C C . LEU A 1 106 ? 24.747 -29.674 21.875 1.00 65.94 106 LEU A C 1
ATOM 813 O O . LEU A 1 106 ? 25.082 -30.556 22.670 1.00 65.94 106 LEU A O 1
ATOM 817 N N . ALA A 1 107 ? 24.400 -28.446 22.275 1.00 70.88 107 ALA A N 1
ATOM 818 C CA . ALA A 1 107 ? 24.344 -28.041 23.676 1.00 70.88 107 ALA A CA 1
ATOM 819 C C . ALA A 1 107 ? 23.234 -28.780 24.445 1.00 70.88 107 ALA A C 1
ATOM 821 O O . ALA A 1 107 ? 23.466 -29.228 25.570 1.00 70.88 107 ALA A O 1
ATOM 822 N N . ALA A 1 108 ? 22.069 -28.973 23.816 1.00 69.06 108 ALA A N 1
ATOM 823 C CA . ALA A 1 108 ? 20.936 -29.695 24.399 1.00 69.06 108 ALA A CA 1
ATOM 824 C C . ALA A 1 108 ? 21.189 -31.208 24.548 1.00 69.06 108 ALA A C 1
ATOM 826 O O . ALA A 1 108 ? 20.773 -31.818 25.529 1.00 69.06 108 ALA A O 1
ATOM 827 N N . LEU A 1 109 ? 21.918 -31.832 23.617 1.00 69.44 109 LEU A N 1
ATOM 828 C CA . LEU A 1 109 ? 22.296 -33.247 23.741 1.00 69.44 109 LEU A CA 1
ATOM 829 C C . LEU A 1 109 ? 23.336 -33.471 24.847 1.00 69.44 109 LEU A C 1
ATOM 831 O O . LEU A 1 109 ? 23.278 -34.459 25.581 1.00 69.44 109 LEU A O 1
ATOM 835 N N . LYS A 1 110 ? 24.275 -32.533 25.009 1.00 74.38 110 LYS A N 1
ATOM 836 C CA . LYS A 1 110 ? 25.325 -32.632 26.029 1.00 74.38 110 LYS A CA 1
ATOM 837 C C . LYS A 1 110 ? 24.771 -32.528 27.453 1.00 74.38 110 LYS A C 1
ATOM 839 O O . LYS A 1 110 ? 25.333 -33.156 28.351 1.00 74.38 110 LYS A O 1
ATOM 844 N N . SER A 1 111 ? 23.690 -31.772 27.667 1.00 74.38 111 SER A N 1
ATOM 845 C CA . SER A 1 111 ? 23.018 -31.693 28.971 1.00 74.38 111 SER A CA 1
ATOM 846 C C . SER A 1 111 ? 22.214 -32.953 29.302 1.00 74.38 111 SER A C 1
ATOM 848 O O . SER A 1 111 ? 22.187 -33.346 30.463 1.00 74.38 111 SER A O 1
ATOM 850 N N . LEU A 1 112 ? 21.640 -33.627 28.300 1.00 71.75 112 LEU A N 1
ATOM 851 C CA . LEU A 1 112 ? 20.933 -34.903 28.476 1.00 71.75 112 LEU A CA 1
ATOM 852 C C . LEU A 1 112 ? 21.869 -36.076 28.805 1.00 71.75 112 LEU A C 1
ATOM 854 O O . LEU A 1 112 ? 21.482 -36.946 29.570 1.00 71.75 112 LEU A O 1
ATOM 858 N N . SER A 1 113 ? 23.105 -36.092 28.288 1.00 75.31 113 SER A N 1
ATOM 859 C CA . SER A 1 113 ? 24.071 -37.177 28.573 1.00 75.31 113 SER A CA 1
ATOM 860 C C . SER A 1 113 ? 24.730 -37.120 29.963 1.00 75.31 113 SER A C 1
ATOM 862 O O . SER A 1 113 ? 25.557 -37.969 30.278 1.00 75.31 113 SER A O 1
ATOM 864 N N . LYS A 1 114 ? 24.437 -36.085 30.764 1.00 63.00 114 LYS A N 1
ATOM 865 C CA . LYS A 1 114 ? 25.021 -35.870 32.103 1.00 63.00 114 LYS A CA 1
ATOM 866 C C . LYS A 1 114 ? 24.096 -36.268 33.265 1.00 63.00 114 LYS A C 1
ATOM 868 O O . LYS A 1 114 ? 24.427 -35.964 34.410 1.00 63.00 114 LYS A O 1
ATOM 873 N N . LEU A 1 115 ? 22.973 -36.919 32.972 1.00 48.50 115 LEU A N 1
ATOM 874 C CA . LEU A 1 115 ? 22.140 -37.660 33.927 1.00 48.50 115 LEU A CA 1
ATOM 875 C C . LEU A 1 115 ? 22.437 -39.154 33.793 1.00 48.50 115 LEU A C 1
ATOM 877 O O . LEU A 1 115 ? 22.439 -39.826 34.844 1.00 48.50 115 LEU A O 1
#

Sequence (115 aa):
MSGNASSSYRAAYDAENMKASTIHSRAHELLKHGKIRVRLRQLQDETRRNNQITVDEIARGLRRAISGAEKSGQWSAAVSASVALAKLGGLMSEKRSMEISHSEHLAALKSLSKL

pLDDT: mean 81.44, std 12.39, range [40.94, 94.75]